Protein AF-W1V5N8-F1 (afdb_monomer_lite)

Secondary structure (DSSP, 8-state):
----------SPPHHHHHHTT---SS-----TT-SSTTSHHHHHHHHHH---HHHHHT-HHHHHHHHHHHHHHH---

pLDDT: mean 89.28, std 16.96, range [34.84, 98.31]

Structure (mmCIF, N/CA/C/O backbone):
data_AF-W1V5N8-F1
#
_entry.id   AF-W1V5N8-F1
#
loop_
_atom_site.group_PDB
_atom_site.id
_atom_site.type_symbol
_atom_site.label_atom_id
_atom_site.label_alt_id
_atom_site.label_comp_id
_atom_site.label_asym_id
_atom_site.label_entity_id
_atom_site.label_seq_id
_atom_site.pdbx_PDB_ins_code
_atom_site.Cartn_x
_atom_site.Cartn_y
_atom_site.Cartn_z
_atom_site.occupancy
_atom_site.B_iso_or_equiv
_atom_site.auth_seq_id
_atom_site.auth_comp_id
_atom_site.auth_asym_id
_atom_site.auth_atom_id
_atom_site.pdbx_PDB_model_num
ATOM 1 N N . MET A 1 1 ? -19.453 31.321 22.285 1.00 40.19 1 MET A N 1
ATOM 2 C CA . MET A 1 1 ? -19.425 31.144 20.819 1.00 40.19 1 MET A CA 1
ATOM 3 C C . MET A 1 1 ? -18.919 29.738 20.554 1.00 40.19 1 MET A C 1
ATOM 5 O O . MET A 1 1 ? -17.720 29.513 20.591 1.00 40.19 1 MET A O 1
ATOM 9 N N . SER A 1 2 ? -19.848 28.783 20.466 1.00 34.84 2 SER A N 1
ATOM 10 C CA . SER A 1 2 ? -19.531 27.367 20.262 1.00 34.84 2 SER A CA 1
ATOM 11 C C . SER A 1 2 ? -19.170 27.167 18.794 1.00 34.84 2 SER A C 1
ATOM 13 O O . SER A 1 2 ? -19.975 27.483 17.920 1.00 34.84 2 SER A O 1
ATOM 15 N N . THR A 1 3 ? -17.948 26.731 18.518 1.00 42.72 3 THR A N 1
ATOM 16 C CA . THR A 1 3 ? -17.483 26.391 17.175 1.00 42.72 3 THR A CA 1
ATOM 17 C C . THR A 1 3 ? -18.267 25.188 16.658 1.00 42.72 3 THR A C 1
ATOM 19 O O . THR A 1 3 ? -18.106 24.065 17.130 1.00 42.72 3 THR A O 1
ATOM 22 N N . SER A 1 4 ? -19.139 25.424 15.680 1.00 45.00 4 SER A N 1
ATOM 23 C CA . SER A 1 4 ? -19.831 24.373 14.939 1.00 45.00 4 SER A CA 1
ATOM 24 C C . SER A 1 4 ? -18.816 23.584 14.111 1.00 45.00 4 SER A C 1
ATOM 26 O O . SER A 1 4 ? -18.403 24.025 13.039 1.00 45.00 4 SER A O 1
ATOM 28 N N . ALA A 1 5 ? -18.401 22.418 14.606 1.00 48.53 5 ALA A N 1
ATOM 29 C CA . ALA A 1 5 ? -17.683 21.438 13.805 1.00 48.53 5 ALA A CA 1
ATOM 30 C C . 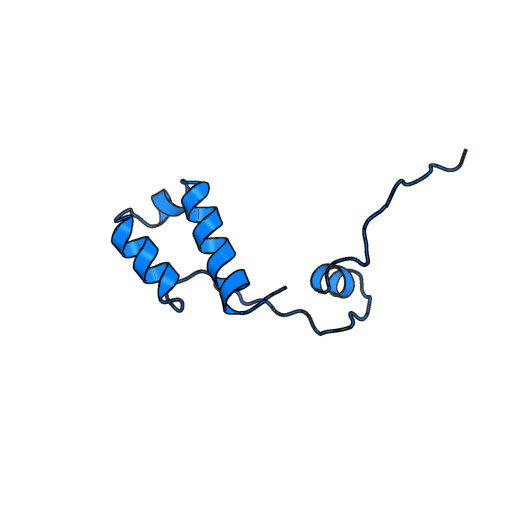ALA A 1 5 ? -18.656 20.848 12.776 1.00 48.53 5 ALA A C 1
ATOM 32 O O . ALA A 1 5 ? -19.557 20.077 13.103 1.00 48.53 5 ALA A O 1
ATOM 33 N N . HIS A 1 6 ? -18.489 21.255 11.523 1.00 50.03 6 HIS A N 1
ATOM 34 C CA . HIS A 1 6 ? -19.140 20.638 10.380 1.00 50.03 6 HIS A CA 1
ATOM 35 C C . HIS A 1 6 ? -18.486 19.264 10.164 1.00 50.03 6 HIS A C 1
ATOM 37 O O . HIS A 1 6 ? -17.397 19.190 9.608 1.00 50.03 6 HIS A O 1
ATOM 43 N N . ASN A 1 7 ? -19.096 18.183 10.657 1.00 46.50 7 ASN A N 1
ATOM 44 C CA . ASN A 1 7 ? -18.614 16.821 10.410 1.00 46.50 7 ASN A CA 1
ATOM 45 C C . ASN A 1 7 ? -19.758 15.939 9.904 1.00 46.50 7 ASN A C 1
ATOM 47 O O . ASN A 1 7 ? -20.335 15.130 10.623 1.00 46.50 7 ASN A O 1
ATOM 51 N N . SER A 1 8 ? -20.090 16.114 8.630 1.00 49.38 8 SER A N 1
ATOM 52 C CA . SER A 1 8 ? -20.924 15.199 7.855 1.00 49.38 8 SER A CA 1
ATOM 53 C C . SER A 1 8 ? -20.051 14.101 7.241 1.00 49.38 8 SER A C 1
ATOM 55 O O . SER A 1 8 ? -19.797 14.088 6.043 1.00 49.38 8 SER A O 1
ATOM 57 N N . HIS A 1 9 ? -19.576 13.171 8.065 1.00 48.62 9 HIS A N 1
ATOM 58 C CA . HIS A 1 9 ? -18.988 11.920 7.590 1.00 48.62 9 HIS A CA 1
ATOM 59 C C . HIS A 1 9 ? -19.657 10.783 8.359 1.00 48.62 9 HIS A C 1
ATOM 61 O O . HIS A 1 9 ? -19.862 10.898 9.567 1.00 48.62 9 HIS A O 1
ATOM 67 N N . GLY A 1 10 ? -20.049 9.717 7.655 1.00 61.09 10 GLY A N 1
ATOM 68 C CA . GLY A 1 10 ? -20.555 8.493 8.279 1.00 61.09 10 GLY A CA 1
ATOM 69 C C . GLY A 1 10 ? -19.577 7.935 9.326 1.00 61.09 10 GLY A C 1
ATOM 70 O O . GLY A 1 10 ? -18.488 8.486 9.510 1.00 61.09 10 GLY A O 1
ATOM 71 N N . PRO A 1 11 ? -19.935 6.849 10.033 1.00 73.56 11 PRO A N 1
ATOM 72 C CA . PRO A 1 11 ? -19.051 6.283 11.048 1.00 73.56 11 PRO A CA 1
ATOM 73 C C . PRO A 1 11 ? -17.647 6.069 10.466 1.00 73.56 11 PRO A C 1
ATOM 75 O O . PRO A 1 11 ? -17.506 5.575 9.346 1.00 73.56 11 PRO A O 1
ATOM 78 N N . ALA A 1 12 ? -16.621 6.492 11.212 1.00 83.88 12 ALA A N 1
ATOM 79 C CA . ALA A 1 12 ? -15.229 6.411 10.777 1.00 83.88 12 ALA A CA 1
ATOM 80 C C . ALA A 1 12 ? -14.875 4.980 10.313 1.00 83.88 12 ALA A C 1
ATOM 82 O O . ALA A 1 12 ? -15.456 4.022 10.824 1.00 83.88 12 ALA A O 1
ATOM 83 N N . PRO A 1 13 ? -13.921 4.784 9.388 1.00 92.38 13 PRO A N 1
ATOM 84 C CA . PRO A 1 13 ? -13.435 3.452 9.031 1.00 92.38 13 PRO A CA 1
ATOM 85 C C . PRO A 1 13 ? -13.026 2.629 10.262 1.00 92.38 13 PRO A C 1
ATOM 87 O O . PRO A 1 13 ? -12.528 3.178 11.247 1.00 92.38 13 PRO A O 1
ATOM 90 N N . SER A 1 14 ? -13.206 1.308 10.206 1.00 94.25 14 SER A N 1
ATOM 91 C CA . SER A 1 14 ? -12.960 0.381 11.326 1.00 94.25 14 SER A CA 1
ATOM 92 C C . SER A 1 14 ? -11.550 0.489 11.903 1.00 94.25 14 SER A C 1
ATOM 94 O O . SER A 1 14 ? -11.395 0.440 13.123 1.00 94.25 14 SER A O 1
ATOM 96 N N . LEU A 1 15 ? -10.537 0.708 11.059 1.00 95.69 15 LEU A N 1
ATOM 97 C CA . LEU A 1 15 ? -9.164 0.937 11.509 1.00 95.69 15 LEU A CA 1
ATOM 98 C C . LEU A 1 15 ? -9.042 2.193 12.384 1.00 95.69 15 LEU A C 1
ATOM 100 O O . LEU A 1 15 ? -8.438 2.143 13.453 1.00 95.69 15 LEU A O 1
ATOM 104 N N . LEU A 1 16 ? -9.653 3.306 11.970 1.00 95.69 16 LEU A N 1
ATOM 105 C CA . LEU A 1 16 ? -9.610 4.559 12.729 1.00 95.69 16 LEU A CA 1
ATOM 106 C C . LEU A 1 16 ? -10.428 4.476 14.020 1.00 95.69 16 LEU A C 1
ATOM 108 O O . LEU A 1 16 ? -10.012 5.027 15.036 1.00 95.69 16 LEU A O 1
ATOM 112 N N . GLN A 1 17 ? -11.553 3.753 14.012 1.00 96.00 17 GLN A N 1
ATOM 113 C CA . GLN A 1 17 ? -12.309 3.472 15.235 1.00 96.00 17 GLN A CA 1
ATOM 114 C C . GLN A 1 17 ? -11.453 2.707 16.254 1.00 96.00 17 GLN A C 1
ATOM 116 O O . GLN A 1 17 ? -11.347 3.144 17.399 1.00 96.00 17 GLN A O 1
ATOM 121 N N . ALA A 1 18 ? -10.804 1.617 15.827 1.00 95.62 18 ALA A N 1
ATOM 122 C CA . ALA A 1 18 ? -9.951 0.808 16.696 1.00 95.62 18 ALA A CA 1
ATOM 123 C C . ALA A 1 18 ? -8.772 1.612 17.265 1.00 95.62 18 ALA A C 1
ATOM 125 O O . ALA A 1 18 ? -8.509 1.554 18.464 1.00 95.62 18 ALA A O 1
ATOM 126 N N . LEU A 1 19 ? -8.093 2.408 16.430 1.00 96.06 19 LEU A N 1
ATOM 127 C CA . LEU A 1 19 ? -6.999 3.282 16.873 1.00 96.06 19 LEU A CA 1
ATOM 128 C C . LEU A 1 19 ? -7.471 4.375 17.843 1.00 96.06 19 LEU A C 1
ATOM 130 O O . LEU A 1 19 ? -6.714 4.788 18.717 1.00 96.06 19 LEU A O 1
ATOM 134 N N . GLY A 1 20 ? -8.722 4.820 17.714 1.00 94.75 20 GLY A N 1
ATOM 135 C CA . GLY A 1 20 ? -9.365 5.753 18.638 1.00 94.75 20 GLY A CA 1
ATOM 136 C C . GLY A 1 20 ? -9.851 5.125 19.950 1.00 94.75 20 GLY A C 1
ATOM 137 O O . GLY A 1 20 ? -10.430 5.837 20.765 1.00 94.75 20 GLY A O 1
ATOM 138 N N . GLY A 1 21 ? -9.651 3.818 20.159 1.00 94.62 21 GLY A N 1
ATOM 139 C CA . GLY A 1 21 ? -10.101 3.097 21.354 1.00 94.62 21 GLY A CA 1
ATOM 140 C C . GLY A 1 21 ? -11.574 2.675 21.332 1.00 94.62 21 GLY A C 1
ATOM 141 O O . GLY A 1 21 ? -12.082 2.185 22.339 1.00 94.62 21 GLY A O 1
ATOM 142 N N . TYR A 1 22 ? -12.267 2.842 20.204 1.00 95.06 22 TYR A N 1
ATOM 143 C CA . TYR A 1 22 ? -13.629 2.345 20.016 1.00 95.06 22 TYR A CA 1
ATOM 144 C C . TYR A 1 22 ? -13.612 0.885 19.558 1.00 95.06 22 TYR A C 1
ATOM 146 O O . TYR A 1 22 ? -12.649 0.425 18.946 1.00 95.06 22 TYR A O 1
ATOM 154 N N . GLN A 1 23 ? -14.703 0.157 19.811 1.00 94.56 23 GLN A N 1
ATOM 155 C CA . GLN A 1 23 ? -14.883 -1.207 19.317 1.00 94.56 23 GLN A CA 1
ATOM 156 C C . GLN A 1 23 ? -15.607 -1.188 17.958 1.00 94.56 23 GLN A C 1
ATOM 158 O O . GLN A 1 23 ? -16.831 -1.036 17.935 1.00 94.56 23 GLN A O 1
ATOM 163 N N . PRO A 1 24 ? -14.896 -1.331 16.821 1.00 94.75 24 PRO A N 1
ATOM 164 C CA . PRO A 1 24 ? -15.541 -1.395 15.514 1.00 94.75 24 PRO A CA 1
ATOM 165 C C . PRO A 1 24 ? -16.385 -2.665 15.361 1.00 94.75 24 PRO A C 1
ATOM 167 O O . PRO A 1 24 ? -16.101 -3.701 15.961 1.00 94.75 24 PRO A O 1
ATOM 170 N N . GLY A 1 25 ? -17.390 -2.611 14.479 1.00 92.69 25 GLY A N 1
ATOM 171 C CA . GLY A 1 25 ? -18.267 -3.756 14.183 1.00 92.69 25 GLY A CA 1
ATOM 172 C C . GLY A 1 25 ? -17.560 -4.962 13.545 1.00 92.69 25 GLY A C 1
ATOM 173 O O . GLY A 1 25 ? -18.111 -6.058 13.539 1.00 92.69 25 GLY A O 1
ATOM 174 N N . ARG A 1 26 ? -16.337 -4.774 13.033 1.00 93.19 26 ARG A N 1
ATOM 175 C CA . ARG A 1 26 ? -15.424 -5.843 12.609 1.00 93.19 26 ARG A CA 1
ATOM 176 C C . ARG A 1 26 ? -14.003 -5.510 13.054 1.00 93.19 26 ARG A C 1
ATOM 178 O O . ARG A 1 26 ? -13.623 -4.339 13.018 1.00 93.19 26 ARG A O 1
ATOM 185 N N . THR A 1 27 ? -13.210 -6.520 13.404 1.00 95.50 27 THR A N 1
ATOM 186 C CA . THR A 1 27 ? -11.776 -6.331 13.670 1.00 95.50 27 THR A CA 1
ATOM 187 C C . THR A 1 27 ? -11.073 -5.882 12.386 1.00 95.50 27 THR A C 1
ATOM 189 O O . THR A 1 27 ? -11.143 -6.618 11.399 1.00 95.50 27 THR A O 1
ATOM 192 N N . PRO A 1 28 ? -10.411 -4.709 12.369 1.00 97.06 28 PRO A N 1
ATOM 193 C CA . PRO A 1 28 ? -9.697 -4.251 11.190 1.00 97.06 28 PRO A CA 1
ATOM 194 C C . PRO A 1 28 ? -8.416 -5.060 10.976 1.00 97.06 28 PRO A C 1
ATOM 196 O O . PRO A 1 28 ? -7.709 -5.370 11.938 1.00 97.06 28 PRO A O 1
ATOM 199 N N . VAL A 1 29 ? -8.101 -5.388 9.723 1.00 97.19 29 VAL A N 1
ATOM 200 C CA . VAL A 1 29 ? -6.921 -6.184 9.362 1.00 97.19 29 VAL A CA 1
ATOM 201 C C . VAL A 1 29 ? -6.168 -5.538 8.206 1.00 97.19 29 VAL A C 1
ATOM 203 O O . VAL A 1 29 ? -6.743 -5.206 7.174 1.00 97.19 29 VAL A O 1
ATOM 206 N N . TRP A 1 30 ? -4.850 -5.448 8.366 1.00 97.50 30 TRP A N 1
ATOM 207 C CA . TRP A 1 30 ? -3.892 -5.106 7.320 1.00 97.50 30 TRP A CA 1
ATOM 208 C C . TRP A 1 30 ? -2.613 -5.919 7.535 1.00 97.50 30 TRP A C 1
ATOM 210 O O . TRP A 1 30 ? -2.354 -6.409 8.639 1.00 97.50 30 TRP A O 1
ATOM 220 N N . PHE A 1 31 ? -1.794 -6.059 6.493 1.00 97.56 31 PHE A N 1
ATOM 221 C CA . PHE A 1 31 ? -0.520 -6.769 6.598 1.00 97.56 31 PHE A CA 1
ATOM 222 C C . PHE A 1 31 ? 0.643 -5.879 6.175 1.00 97.56 31 PHE A C 1
ATOM 224 O O . PHE A 1 31 ? 0.610 -5.206 5.140 1.00 97.56 31 PHE A O 1
ATOM 231 N N . MET A 1 32 ? 1.737 -5.934 6.936 1.00 97.81 32 MET A N 1
ATOM 232 C CA . MET A 1 32 ? 2.997 -5.349 6.488 1.00 97.81 32 MET A CA 1
ATOM 233 C C . MET A 1 32 ? 3.427 -6.000 5.172 1.00 97.81 32 MET A C 1
ATOM 235 O O . MET A 1 32 ? 3.433 -7.223 5.047 1.00 97.81 32 MET A O 1
ATOM 239 N N . ARG A 1 33 ? 3.831 -5.170 4.203 1.00 96.56 33 ARG A N 1
ATOM 240 C CA . ARG A 1 33 ? 4.259 -5.602 2.859 1.00 96.56 33 ARG A CA 1
ATOM 241 C C . ARG A 1 33 ? 3.164 -6.319 2.047 1.00 96.56 33 ARG A C 1
ATOM 243 O O . ARG A 1 33 ? 3.487 -7.136 1.189 1.00 96.56 33 ARG A O 1
ATOM 250 N N . GLN A 1 34 ? 1.888 -5.988 2.273 1.00 97.81 34 GLN A N 1
ATOM 251 C CA . GLN A 1 34 ? 0.755 -6.537 1.511 1.00 97.81 34 GLN A CA 1
ATOM 252 C C . GLN A 1 34 ? 0.819 -6.263 -0.003 1.00 97.81 34 GLN A C 1
ATOM 254 O O . GLN A 1 34 ? 0.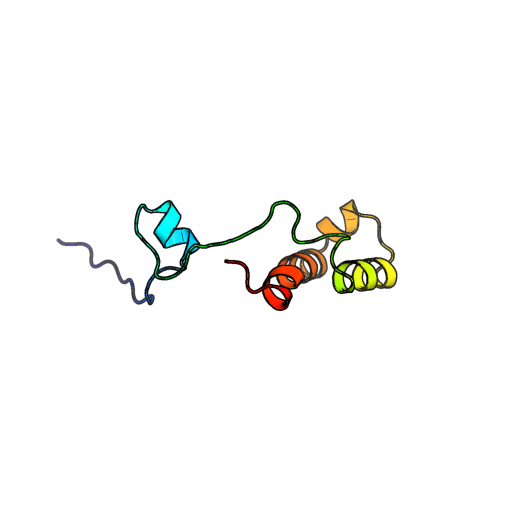381 -7.095 -0.791 1.00 97.81 34 GLN A O 1
ATOM 259 N N . ALA A 1 35 ? 1.397 -5.130 -0.414 1.00 97.50 35 ALA A N 1
ATOM 260 C CA . ALA A 1 35 ? 1.679 -4.816 -1.813 1.00 97.50 35 ALA A CA 1
ATOM 261 C C . ALA A 1 35 ? 3.063 -5.363 -2.195 1.00 97.50 35 ALA A C 1
ATOM 263 O O . ALA A 1 35 ? 4.093 -4.748 -1.908 1.00 97.50 35 ALA A O 1
ATOM 264 N N . GLY A 1 36 ? 3.107 -6.549 -2.803 1.00 96.50 36 GLY A N 1
ATOM 265 C CA . GLY A 1 36 ? 4.377 -7.179 -3.144 1.00 96.50 36 GLY A CA 1
ATOM 266 C C . GLY A 1 36 ? 4.247 -8.497 -3.894 1.00 96.50 36 GLY A C 1
ATOM 267 O O . GLY A 1 36 ? 3.189 -8.870 -4.388 1.00 96.50 36 GLY A O 1
ATOM 268 N N . ARG A 1 37 ? 5.363 -9.231 -3.968 1.00 96.62 37 ARG A N 1
ATOM 269 C CA . ARG A 1 37 ? 5.527 -10.430 -4.814 1.00 96.62 37 ARG A CA 1
ATOM 270 C C . ARG A 1 37 ? 4.603 -11.607 -4.469 1.00 96.62 37 ARG A C 1
ATOM 272 O O . ARG A 1 37 ? 4.520 -12.539 -5.265 1.00 96.62 37 ARG A O 1
ATOM 279 N N . SER A 1 38 ? 3.917 -11.579 -3.326 1.00 96.69 38 SER A N 1
ATOM 280 C CA . SER A 1 38 ? 2.848 -12.534 -3.006 1.00 96.69 38 SER A CA 1
ATOM 281 C C . SER A 1 38 ? 1.655 -12.400 -3.961 1.00 96.69 38 SER A C 1
ATOM 283 O O . SER A 1 38 ? 0.988 -13.393 -4.246 1.00 96.69 38 SER A O 1
ATOM 285 N N . LEU A 1 39 ? 1.423 -11.205 -4.511 1.00 98.12 39 LEU A N 1
ATOM 286 C CA . LEU A 1 39 ? 0.326 -10.925 -5.429 1.00 98.12 39 LEU A CA 1
ATOM 287 C C . LEU A 1 39 ? 0.740 -11.236 -6.881 1.00 98.12 39 LEU A C 1
ATOM 289 O O . LEU A 1 39 ? 1.780 -10.750 -7.343 1.00 98.12 39 LEU A O 1
ATOM 293 N N . PRO A 1 40 ? -0.015 -12.064 -7.629 1.00 98.12 40 PRO A N 1
ATOM 294 C CA . PRO A 1 40 ? 0.244 -12.278 -9.053 1.00 98.12 40 PRO A CA 1
ATOM 295 C C . PRO A 1 40 ? 0.079 -10.998 -9.891 1.00 98.12 40 PRO A C 1
ATOM 297 O O . PRO A 1 40 ? 0.897 -10.758 -10.773 1.00 98.12 40 PRO A O 1
ATOM 300 N N . GLU A 1 41 ? -0.895 -10.145 -9.578 1.00 98.19 41 GLU A N 1
ATOM 301 C CA . GLU A 1 41 ? -1.138 -8.856 -10.240 1.00 98.19 41 GLU A CA 1
ATOM 302 C C . GLU A 1 41 ? 0.027 -7.870 -10.058 1.00 98.19 41 GLU A C 1
ATOM 304 O O . GLU A 1 41 ? 0.433 -7.206 -11.011 1.00 98.19 41 GLU A O 1
ATOM 309 N N . TYR A 1 42 ? 0.661 -7.856 -8.882 1.00 97.75 42 TYR A N 1
ATOM 310 C CA . TYR A 1 42 ? 1.871 -7.066 -8.645 1.00 97.75 42 TYR A CA 1
ATOM 311 C C . TYR A 1 42 ? 3.028 -7.556 -9.517 1.00 97.75 42 TYR A C 1
ATOM 313 O O . TYR A 1 42 ? 3.750 -6.761 -10.117 1.00 97.75 42 TYR A O 1
ATOM 321 N N . ARG A 1 43 ? 3.214 -8.882 -9.599 1.00 97.12 43 ARG A N 1
ATOM 322 C CA . ARG A 1 43 ? 4.263 -9.491 -10.430 1.00 97.12 43 ARG A CA 1
ATOM 323 C C . ARG A 1 43 ? 4.048 -9.198 -11.914 1.00 97.12 43 ARG A C 1
ATOM 325 O O . ARG A 1 43 ? 5.020 -8.872 -12.586 1.00 97.12 43 ARG A O 1
ATOM 332 N N . ALA A 1 44 ? 2.807 -9.273 -12.392 1.00 97.69 44 ALA A N 1
ATOM 333 C CA . ALA A 1 44 ? 2.454 -8.944 -13.771 1.00 97.69 44 ALA A CA 1
ATOM 334 C C . ALA A 1 44 ? 2.751 -7.471 -14.090 1.00 97.69 44 ALA A C 1
ATOM 336 O O . ALA A 1 44 ? 3.511 -7.199 -15.012 1.00 97.69 44 ALA A O 1
ATOM 337 N N . MET A 1 45 ? 2.270 -6.540 -13.257 1.00 96.62 45 MET A N 1
ATOM 338 C CA . MET A 1 45 ? 2.548 -5.106 -13.404 1.00 96.62 45 MET A CA 1
ATOM 339 C C . MET A 1 45 ? 4.059 -4.818 -13.420 1.00 96.62 45 MET A C 1
ATOM 341 O O . MET A 1 45 ? 4.550 -4.072 -14.261 1.00 9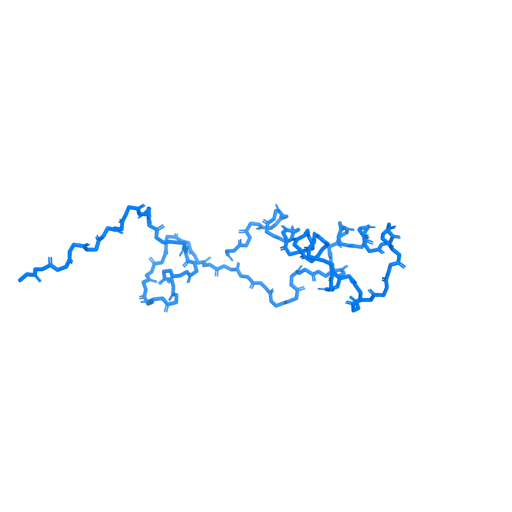6.62 45 MET A O 1
ATOM 345 N N . ARG A 1 46 ? 4.828 -5.429 -12.507 1.00 95.94 46 ARG A N 1
ATOM 346 C CA . ARG A 1 46 ? 6.292 -5.273 -12.452 1.00 95.94 46 ARG A CA 1
ATOM 347 C C . ARG A 1 46 ? 6.992 -5.799 -13.708 1.00 95.94 46 ARG A C 1
ATOM 349 O O . ARG A 1 46 ? 7.979 -5.198 -14.121 1.00 95.94 46 ARG A O 1
ATOM 356 N N . ALA A 1 47 ? 6.510 -6.902 -14.280 1.00 96.12 47 ALA A N 1
ATOM 357 C CA . ALA A 1 47 ? 7.061 -7.483 -15.503 1.00 96.12 47 ALA A CA 1
ATOM 358 C C . ALA A 1 47 ? 6.734 -6.637 -16.743 1.00 96.12 47 ALA A C 1
ATOM 360 O O . ALA A 1 47 ? 7.596 -6.470 -17.597 1.00 96.12 47 ALA A O 1
ATOM 361 N N . GLU A 1 48 ? 5.523 -6.081 -16.817 1.00 95.19 48 GLU A N 1
ATOM 362 C CA . GLU A 1 48 ? 5.086 -5.209 -17.913 1.00 95.19 48 GLU A CA 1
ATOM 363 C C . GLU A 1 48 ? 5.830 -3.869 -17.914 1.00 95.19 48 GLU A C 1
ATOM 365 O O . GLU A 1 48 ? 6.313 -3.419 -18.948 1.00 95.19 48 GLU A O 1
ATOM 370 N N . VAL A 1 49 ? 5.960 -3.249 -16.739 1.00 94.88 49 VAL A N 1
ATOM 371 C CA . VAL A 1 49 ? 6.629 -1.954 -16.591 1.00 94.88 49 VAL A CA 1
ATOM 372 C C . VAL A 1 49 ? 8.136 -2.061 -16.849 1.00 94.88 49 VAL A C 1
ATOM 374 O O . VAL A 1 49 ? 8.722 -1.144 -17.417 1.00 94.88 49 VAL A O 1
ATOM 377 N N . GLY A 1 50 ? 8.779 -3.150 -16.409 1.00 91.62 50 GLY A N 1
ATOM 378 C CA . GLY A 1 50 ? 10.199 -3.415 -16.681 1.00 91.62 50 GLY A CA 1
ATOM 379 C C . GLY A 1 50 ? 11.198 -2.459 -16.011 1.00 91.62 50 GLY A C 1
ATOM 380 O O . GLY A 1 50 ? 12.369 -2.454 -16.377 1.00 91.62 50 GLY A O 1
ATOM 381 N N . LEU A 1 51 ? 10.760 -1.652 -15.040 1.00 91.62 51 LEU A N 1
ATOM 382 C CA . LEU A 1 51 ? 11.596 -0.669 -14.342 1.00 91.62 51 LEU A CA 1
ATOM 383 C C . LEU A 1 51 ? 12.188 -1.216 -13.040 1.00 91.62 51 LEU A C 1
ATOM 385 O O . LEU A 1 51 ? 11.616 -2.084 -12.366 1.00 91.62 51 LEU A O 1
ATOM 389 N N . GLU A 1 52 ? 13.285 -0.602 -12.607 1.00 93.31 52 GLU A N 1
ATOM 390 C CA . GLU A 1 52 ? 13.870 -0.840 -11.291 1.00 93.31 52 GLU A CA 1
ATOM 391 C C . GLU A 1 52 ? 12.887 -0.531 -10.150 1.00 93.31 52 GLU A C 1
ATOM 393 O O . GLU A 1 52 ? 11.903 0.202 -10.297 1.00 93.31 52 GLU A O 1
ATOM 398 N N . MET A 1 53 ? 13.112 -1.134 -8.979 1.00 90.88 53 MET A N 1
ATOM 399 C CA . MET A 1 53 ? 12.192 -0.980 -7.841 1.00 90.88 53 MET A CA 1
ATOM 400 C C . MET A 1 53 ? 12.020 0.481 -7.427 1.00 90.88 53 MET A C 1
ATOM 402 O O . MET A 1 53 ? 10.893 0.946 -7.271 1.00 90.88 53 MET A O 1
ATOM 406 N N . LEU A 1 54 ? 13.132 1.204 -7.291 1.00 94.50 54 LEU A N 1
ATOM 407 C CA . LEU A 1 54 ? 13.107 2.606 -6.882 1.00 94.50 54 LEU A CA 1
ATOM 408 C C . LEU A 1 54 ? 12.365 3.481 -7.889 1.00 94.50 54 LEU A C 1
ATOM 410 O O . LEU A 1 54 ? 11.606 4.351 -7.481 1.00 94.50 54 LEU A O 1
ATOM 414 N N . GLU A 1 55 ? 12.516 3.221 -9.186 1.00 96.00 55 GLU A N 1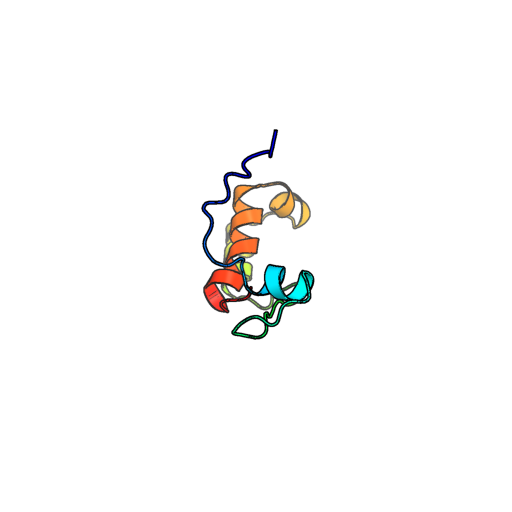
ATOM 415 C CA . GLU A 1 55 ? 11.842 4.020 -10.206 1.00 96.00 55 GLU A CA 1
ATOM 416 C C . GLU A 1 55 ? 10.324 3.815 -10.188 1.00 96.00 55 GLU A C 1
ATOM 418 O O . GLU A 1 55 ? 9.574 4.779 -10.307 1.00 96.00 55 GLU A O 1
ATOM 423 N N . VAL A 1 56 ? 9.848 2.592 -9.936 1.00 94.81 56 VAL A N 1
ATOM 424 C CA . VAL A 1 56 ? 8.409 2.344 -9.744 1.00 94.81 56 VAL A CA 1
ATOM 425 C C . VAL A 1 56 ? 7.865 3.075 -8.521 1.00 94.81 56 VAL A C 1
ATOM 427 O O . VAL A 1 56 ? 6.774 3.630 -8.592 1.00 94.81 56 VAL A O 1
ATOM 430 N N . CYS A 1 57 ? 8.622 3.131 -7.423 1.00 95.38 57 CYS A N 1
ATOM 431 C CA . CYS A 1 57 ? 8.220 3.898 -6.241 1.00 95.38 57 CYS A CA 1
ATOM 432 C C . CYS A 1 57 ? 8.141 5.411 -6.504 1.00 95.38 57 CYS A C 1
ATOM 434 O O . CYS A 1 57 ? 7.406 6.105 -5.808 1.00 95.38 57 CYS A O 1
ATOM 436 N N . LEU A 1 58 ? 8.894 5.919 -7.484 1.00 97.19 58 LEU A N 1
ATOM 437 C CA . LEU A 1 58 ? 8.931 7.337 -7.849 1.00 97.19 58 LEU A CA 1
ATOM 438 C C . LEU A 1 58 ? 7.898 7.723 -8.918 1.00 97.19 58 LEU A C 1
ATOM 440 O O . LEU A 1 58 ? 7.777 8.904 -9.233 1.00 97.19 58 LEU A O 1
ATOM 444 N N . ARG A 1 59 ? 7.142 6.761 -9.461 1.00 97.50 59 ARG A N 1
ATOM 445 C CA . ARG A 1 59 ? 6.034 7.010 -10.394 1.00 97.50 59 ARG A CA 1
ATOM 446 C C . ARG A 1 59 ? 4.700 6.922 -9.644 1.00 97.50 59 ARG A C 1
ATOM 448 O O . ARG A 1 59 ? 4.290 5.808 -9.303 1.00 97.50 59 ARG A O 1
ATOM 455 N N . PRO A 1 60 ? 4.019 8.053 -9.371 1.00 98.12 60 PRO A N 1
ATOM 456 C CA . PRO A 1 60 ? 2.828 8.083 -8.521 1.00 98.12 60 PRO A CA 1
ATOM 457 C C . PRO A 1 60 ? 1.724 7.120 -8.961 1.00 98.12 60 PRO A C 1
ATOM 459 O O . PRO A 1 60 ? 1.123 6.456 -8.122 1.00 98.12 60 PRO A O 1
ATOM 462 N N . GLU A 1 61 ? 1.491 6.991 -10.265 1.00 97.62 61 GLU A N 1
ATOM 463 C CA . GLU A 1 61 ? 0.437 6.146 -10.830 1.00 97.62 61 GLU A CA 1
ATOM 464 C C . GLU A 1 61 ? 0.713 4.662 -10.562 1.00 97.62 61 GLU A C 1
ATOM 466 O O . GLU A 1 61 ? -0.187 3.913 -10.183 1.00 97.62 61 GLU A O 1
ATOM 471 N N . LEU A 1 62 ? 1.975 4.241 -10.689 1.00 97.62 62 LEU A N 1
ATOM 472 C CA . LEU A 1 62 ? 2.383 2.860 -10.430 1.00 97.62 62 LEU A CA 1
ATOM 473 C C . LEU A 1 62 ? 2.407 2.543 -8.934 1.00 97.62 62 LEU A C 1
ATOM 475 O O . LEU A 1 62 ? 1.993 1.460 -8.521 1.00 97.62 62 LEU A O 1
ATOM 479 N N . ALA A 1 63 ? 2.881 3.482 -8.114 1.00 97.69 63 ALA A N 1
ATOM 480 C CA . ALA A 1 63 ? 2.878 3.338 -6.664 1.00 97.69 63 ALA A CA 1
ATOM 481 C C . ALA A 1 63 ? 1.444 3.247 -6.115 1.00 97.69 63 ALA A C 1
ATOM 483 O O . ALA A 1 63 ? 1.157 2.391 -5.271 1.00 97.69 63 ALA A O 1
ATOM 484 N N . ALA A 1 64 ? 0.532 4.080 -6.626 1.00 98.12 64 ALA A N 1
ATOM 485 C CA . ALA A 1 64 ? -0.884 4.031 -6.286 1.00 98.12 64 ALA A CA 1
ATOM 486 C C . ALA A 1 64 ? -1.513 2.700 -6.714 1.00 98.12 64 ALA A C 1
ATOM 488 O O . ALA A 1 64 ? -2.164 2.046 -5.899 1.00 98.12 64 ALA A O 1
ATOM 489 N N . GLU A 1 65 ? -1.268 2.251 -7.948 1.00 97.81 65 GLU A N 1
ATOM 490 C CA . GLU A 1 65 ? -1.801 0.977 -8.434 1.00 97.81 65 GLU A CA 1
ATOM 491 C C . GLU A 1 65 ? -1.316 -0.199 -7.576 1.00 97.81 65 GLU A C 1
ATOM 493 O O . GLU A 1 65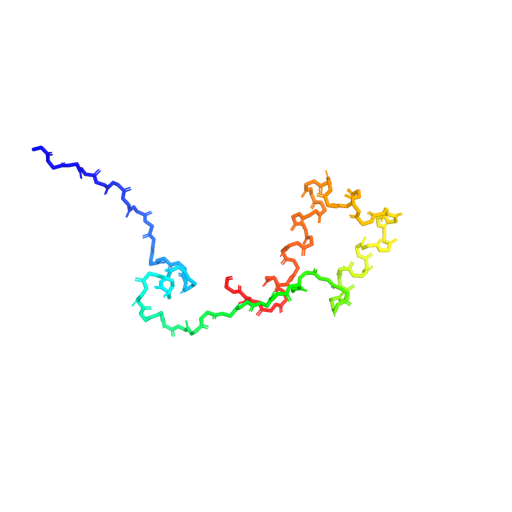 ? -2.133 -0.967 -7.068 1.00 97.81 65 GLU A O 1
ATOM 498 N N . ALA A 1 66 ? -0.012 -0.287 -7.297 1.00 97.50 66 ALA A N 1
ATOM 499 C CA . ALA A 1 66 ? 0.538 -1.315 -6.415 1.00 97.50 66 ALA A CA 1
ATOM 500 C C . ALA A 1 66 ? -0.089 -1.293 -5.007 1.00 97.50 66 ALA A C 1
ATOM 502 O O . ALA A 1 66 ? -0.333 -2.348 -4.421 1.00 97.50 66 ALA A O 1
ATOM 503 N N . THR A 1 67 ? -0.369 -0.101 -4.471 1.00 97.81 67 THR A N 1
ATOM 504 C CA . THR A 1 67 ? -0.988 0.082 -3.147 1.00 97.81 67 THR A CA 1
ATOM 505 C C . THR A 1 67 ? -2.436 -0.414 -3.115 1.00 97.81 67 THR A C 1
ATOM 507 O O . THR A 1 67 ? -2.865 -0.997 -2.118 1.00 97.81 67 THR A O 1
ATOM 510 N N . LEU A 1 68 ? -3.186 -0.229 -4.205 1.00 98.25 68 LEU A N 1
ATOM 511 C CA . LEU A 1 68 ? -4.603 -0.592 -4.288 1.00 98.25 68 LEU A CA 1
ATOM 512 C C . LEU A 1 68 ? -4.841 -2.087 -4.533 1.00 98.25 68 LEU A C 1
ATOM 514 O O . LEU A 1 68 ? -5.895 -2.600 -4.158 1.00 98.25 68 LEU A O 1
ATOM 518 N N . GLN A 1 69 ? -3.883 -2.808 -5.117 1.00 98.31 69 GLN A N 1
ATOM 519 C CA . GLN A 1 69 ? -4.001 -4.249 -5.382 1.00 98.31 69 GLN A CA 1
ATOM 520 C C . GLN A 1 69 ? -4.413 -5.092 -4.156 1.00 98.31 69 GLN A C 1
ATOM 522 O O . GLN A 1 69 ? -5.426 -5.789 -4.242 1.00 98.31 69 GLN A O 1
ATOM 527 N N . PRO A 1 70 ? -3.724 -5.035 -2.996 1.00 98.19 70 PRO A N 1
ATOM 528 C CA . PRO A 1 70 ? -4.128 -5.808 -1.818 1.00 98.19 70 PRO A CA 1
ATOM 529 C C . PRO A 1 70 ? -5.493 -5.383 -1.261 1.00 98.19 70 PRO A C 1
ATOM 531 O O . PRO A 1 70 ? -6.239 -6.239 -0.788 1.00 98.19 70 PRO A O 1
ATOM 534 N N . VAL A 1 71 ? -5.851 -4.096 -1.358 1.00 97.44 71 VAL A N 1
ATOM 535 C CA . VAL A 1 71 ? -7.171 -3.590 -0.941 1.00 97.44 71 VAL A CA 1
ATOM 536 C C . VAL A 1 71 ? -8.269 -4.226 -1.792 1.00 97.44 71 VAL A C 1
ATOM 538 O O . VAL A 1 71 ? -9.218 -4.786 -1.252 1.00 97.44 71 VAL A O 1
ATOM 541 N N . ARG A 1 72 ? -8.107 -4.229 -3.121 1.00 97.88 72 ARG A N 1
ATOM 542 C CA . ARG A 1 72 ? -9.069 -4.841 -4.053 1.00 97.88 72 ARG A CA 1
ATOM 543 C C . ARG A 1 72 ? -9.144 -6.364 -3.901 1.00 97.88 72 ARG A C 1
ATOM 545 O O . ARG A 1 72 ? -10.232 -6.923 -3.978 1.00 97.88 72 ARG A O 1
ATOM 552 N N . ARG A 1 73 ? -8.007 -7.040 -3.692 1.00 97.50 73 ARG A N 1
ATOM 553 C CA . ARG A 1 73 ? -7.940 -8.510 -3.611 1.00 97.50 73 ARG A CA 1
ATOM 554 C C . ARG A 1 73 ? -8.466 -9.068 -2.291 1.00 97.50 73 ARG A C 1
ATOM 556 O O . ARG A 1 73 ? -9.095 -10.123 -2.286 1.00 97.50 73 ARG A O 1
ATOM 563 N N . HIS A 1 74 ? -8.144 -8.414 -1.177 1.00 96.50 74 HIS A N 1
ATOM 564 C CA . HIS A 1 74 ? -8.354 -8.965 0.163 1.00 96.50 74 HIS A CA 1
ATOM 565 C C . HIS A 1 74 ? -9.340 -8.172 1.022 1.00 96.50 74 HIS A C 1
ATOM 567 O O . HIS A 1 74 ? -9.747 -8.682 2.060 1.00 96.50 74 HIS A O 1
ATOM 573 N N . GLY A 1 75 ? -9.737 -6.960 0.621 1.00 95.44 75 GLY A N 1
ATOM 574 C CA . GLY A 1 75 ? -10.657 -6.133 1.407 1.00 95.44 75 GLY A CA 1
ATOM 575 C C . GLY A 1 75 ? -10.087 -5.702 2.761 1.00 95.44 75 GLY A C 1
ATOM 576 O O . GLY A 1 75 ? -10.840 -5.576 3.726 1.00 95.44 75 GLY A O 1
ATOM 577 N N . VAL A 1 76 ? -8.762 -5.528 2.840 1.00 96.25 76 VAL A N 1
ATOM 578 C CA . VAL A 1 76 ? -8.075 -4.994 4.029 1.00 96.25 76 VAL A CA 1
ATOM 579 C C . VAL A 1 76 ? -8.541 -3.571 4.353 1.00 96.25 76 VAL A C 1
ATOM 581 O O . VAL A 1 76 ? -9.042 -2.863 3.476 1.00 96.25 76 VAL A O 1
ATOM 584 N N . ASP A 1 77 ? -8.404 -3.195 5.623 1.00 93.69 77 ASP A N 1
ATOM 585 C CA . ASP A 1 77 ? -8.906 -1.943 6.211 1.00 93.69 77 ASP A CA 1
ATOM 586 C C . ASP A 1 77 ? -8.061 -0.697 5.926 1.00 93.69 77 ASP A C 1
ATOM 588 O O . ASP A 1 77 ? -6.812 -0.797 5.929 1.00 93.69 77 ASP A O 1
#

InterPro domains:
  IPR000257 Uroporphyrinogen decarboxylase (URO-D) [PF01208] (14-77)
  IPR000257 Uroporphyrinogen decarboxylase (URO-D) [PS00906] (28-37)
  IPR038071 UROD/MetE-like superfamily [G3DSA:3.20.20.210] (4-77)
  IPR038071 UROD/MetE-like superfamily [SSF51726] (15-77)

Organism: NCBI:txid1403939

Radius of gyration: 17.57 Å; chains: 1; bounding box: 35×44×39 Å

Foldseek 3Di:
DDDDDPDPDPDDPCVVCVVVVHHDPDNADDDDCLLDDVDPVSVVLCVVVVDDPVVLCVDVVSVVVSVCRSCVVPVGD

Sequence (77 aa):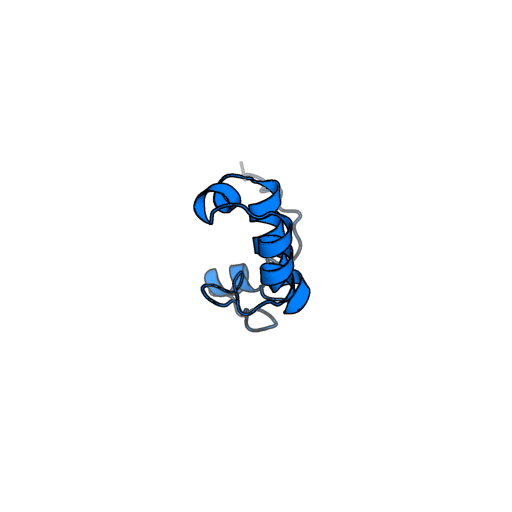
MSTSAHNSHGPAPSLLQALGGYQPGRTPVWFMRQAGRSLPEYRAMRAEVGLEMLEVCLRPELAAEATLQPVRRHGVD